Protein AF-X1SSG4-F1 (afdb_monomer)

Solvent-accessible surface area (backbone atoms only — not comparable to full-atom values): 4419 Å² total; per-residue (Å²): 130,87,85,50,60,24,89,92,46,70,54,21,35,38,70,60,45,44,47,42,38,72,71,61,65,46,53,67,66,56,48,59,76,54,56,50,33,48,38,83,53,58,61,63,41,47,78,72,65,51,53,82,92,67,53,62,68,77,36,75,48,73,64,53,64,45,98,85,74,45,79,109

Radius of gyration: 12.8 Å; Cα contacts (8 Å, |Δi|>4): 85; chains: 1; bounding box: 30×18×38 Å

Foldseek 3Di:
DPFAADPLGNQDTPVRVCCVCVVVVHDSVNCVLQVKGWDADLVVVVVVPHDPVPSDPRDIDGFDADPVRHTD

Secondary structure (DSSP, 8-state):
---PBPSS-TTSBHHHHHHHHTTT---HHHHHHTT-EEE-SHHHHHHTT--GGG--SSEEE---B-TTS-B-

Structure (mmCIF, N/CA/C/O backbone):
data_AF-X1SSG4-F1
#
_entry.id   AF-X1SSG4-F1
#
loop_
_atom_site.group_PDB
_atom_site.id
_atom_site.type_symbol
_atom_site.label_atom_id
_atom_site.label_alt_id
_atom_site.label_comp_id
_atom_site.label_asym_id
_atom_site.label_entity_id
_atom_site.label_seq_id
_atom_site.pdbx_PDB_ins_code
_atom_site.Cartn_x
_atom_site.Cartn_y
_atom_site.Cartn_z
_atom_site.occupancy
_atom_site.B_iso_or_equiv
_atom_site.auth_seq_id
_atom_site.auth_comp_id
_atom_site.auth_asym_id
_atom_site.auth_atom_id
_atom_site.pdbx_PDB_model_num
ATOM 1 N N . MET A 1 1 ? -6.787 1.716 -21.948 1.00 52.56 1 MET A N 1
ATOM 2 C CA . MET A 1 1 ? -7.775 2.297 -21.020 1.00 52.56 1 MET A CA 1
ATOM 3 C C . MET A 1 1 ? -7.006 3.217 -20.103 1.00 52.56 1 MET A C 1
ATOM 5 O O . MET A 1 1 ? -5.984 2.781 -19.590 1.00 52.56 1 MET A O 1
ATOM 9 N N . GLU A 1 2 ? -7.413 4.478 -19.981 1.00 63.00 2 GLU A N 1
ATOM 10 C CA . GLU A 1 2 ? -6.918 5.322 -18.891 1.00 63.00 2 GLU A CA 1
ATOM 11 C C . GLU A 1 2 ? -7.404 4.703 -17.581 1.00 63.00 2 GLU A C 1
ATOM 13 O O . GLU A 1 2 ? -8.602 4.482 -17.407 1.00 63.00 2 GLU A O 1
ATOM 18 N N . GLU A 1 3 ? -6.478 4.335 -16.699 1.00 74.94 3 GLU A N 1
ATOM 19 C CA . GLU A 1 3 ? -6.849 3.863 -15.371 1.00 74.94 3 GLU A CA 1
ATOM 20 C C . GLU A 1 3 ? -7.173 5.079 -14.502 1.00 74.94 3 GLU A C 1
ATOM 22 O O . GLU A 1 3 ? -6.298 5.868 -14.150 1.00 74.94 3 GLU A O 1
ATOM 27 N N . VAL A 1 4 ? -8.458 5.239 -14.198 1.00 92.31 4 VAL A N 1
ATOM 28 C CA . VAL A 1 4 ? -8.980 6.257 -13.285 1.00 92.31 4 VAL A CA 1
ATOM 29 C C . VAL A 1 4 ? -8.94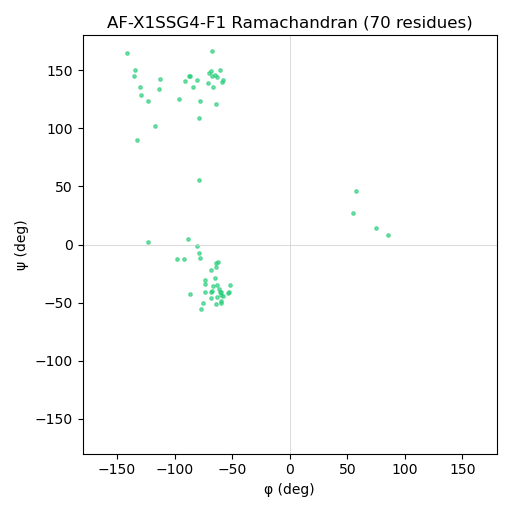3 5.754 -11.844 1.00 92.31 4 VAL A C 1
ATOM 31 O O . VAL A 1 4 ? -9.143 4.563 -11.581 1.00 92.31 4 VAL A O 1
ATOM 34 N N . PHE A 1 5 ? -8.689 6.662 -10.904 1.00 95.69 5 PHE A N 1
ATOM 35 C CA . PHE A 1 5 ? -8.763 6.375 -9.471 1.00 95.69 5 PHE A CA 1
ATOM 36 C C . PHE A 1 5 ? -10.216 6.157 -9.023 1.00 95.69 5 PHE A C 1
ATOM 38 O O . PHE A 1 5 ? -11.129 6.751 -9.591 1.00 95.69 5 PHE A O 1
ATOM 45 N N . SER A 1 6 ? -10.412 5.289 -8.028 1.00 96.69 6 SER A N 1
ATOM 46 C CA . SER A 1 6 ? -11.718 5.012 -7.412 1.00 96.69 6 SER A CA 1
ATOM 47 C C . SER A 1 6 ? -12.219 6.232 -6.633 1.00 96.69 6 SER A C 1
ATOM 49 O O . SER A 1 6 ? -11.434 6.947 -6.006 1.00 96.69 6 SER A O 1
ATOM 51 N N . GLU A 1 7 ? -13.535 6.451 -6.646 1.00 95.81 7 GLU A N 1
ATOM 52 C CA . GLU A 1 7 ? -14.179 7.503 -5.851 1.00 95.81 7 GLU A CA 1
ATOM 53 C C . GLU A 1 7 ? -14.214 7.135 -4.357 1.00 95.81 7 GLU A C 1
ATOM 55 O O . GLU A 1 7 ? -14.066 7.994 -3.486 1.00 95.81 7 GLU A O 1
ATOM 60 N N . GLU A 1 8 ? -14.361 5.847 -4.048 1.00 95.94 8 GLU A N 1
ATOM 61 C CA . GLU A 1 8 ? -14.448 5.302 -2.695 1.00 95.94 8 G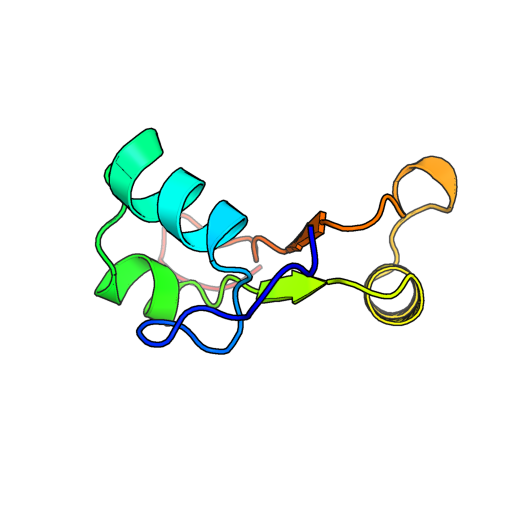LU A CA 1
ATOM 62 C C . GLU A 1 8 ? -13.095 5.308 -1.977 1.00 95.94 8 GLU A C 1
ATOM 64 O O . GLU A 1 8 ? -13.027 5.604 -0.777 1.00 95.94 8 GLU A O 1
ATOM 69 N N . ILE A 1 9 ? -12.027 4.967 -2.709 1.00 96.62 9 ILE A N 1
ATOM 70 C CA . ILE A 1 9 ? -10.641 4.938 -2.233 1.00 96.62 9 ILE A CA 1
ATOM 71 C C . ILE A 1 9 ? -9.743 5.652 -3.257 1.00 96.62 9 ILE A C 1
ATOM 73 O O . ILE A 1 9 ? -9.150 4.998 -4.117 1.00 96.62 9 ILE A O 1
ATOM 77 N N . PRO A 1 10 ? -9.541 6.978 -3.133 1.00 96.38 10 PRO A N 1
ATOM 78 C CA . PRO A 1 10 ? -8.757 7.760 -4.097 1.00 96.38 10 PR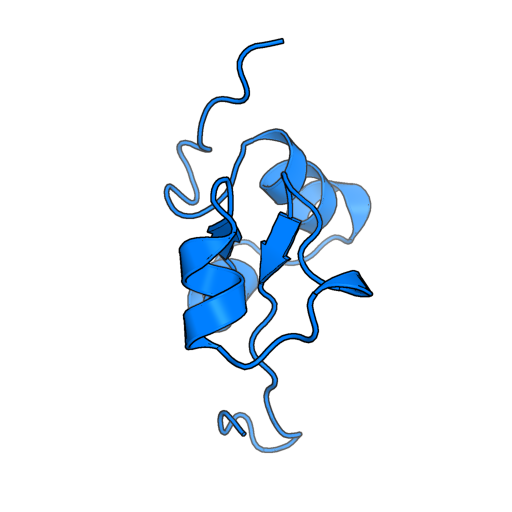O A CA 1
ATOM 79 C C . PRO A 1 10 ? -7.283 7.354 -4.222 1.00 96.38 10 PRO A C 1
ATOM 81 O O . PRO A 1 10 ? -6.609 7.741 -5.171 1.00 96.38 10 PRO A O 1
ATOM 84 N N . ALA A 1 11 ? -6.761 6.576 -3.267 1.00 96.69 11 ALA A N 1
ATOM 85 C CA . ALA A 1 11 ? -5.415 6.010 -3.334 1.00 96.69 11 ALA A CA 1
ATOM 86 C C . ALA A 1 11 ? -5.316 4.787 -4.267 1.00 96.69 11 ALA A C 1
ATOM 88 O O . ALA A 1 11 ? -4.209 4.343 -4.576 1.00 96.69 11 ALA A O 1
ATOM 89 N N . LEU A 1 12 ? -6.442 4.220 -4.713 1.00 97.50 12 LEU A N 1
ATOM 90 C CA . LEU A 1 12 ? -6.499 3.028 -5.552 1.00 97.50 12 LEU A CA 1
ATOM 91 C C . LEU A 1 12 ? -7.023 3.346 -6.951 1.00 97.50 12 LEU A C 1
ATOM 93 O O . LEU A 1 12 ? -7.956 4.124 -7.128 1.00 97.50 12 LEU A O 1
ATOM 97 N N . LEU A 1 13 ? -6.455 2.681 -7.954 1.00 97.50 13 LEU A N 1
ATOM 98 C CA . LEU A 1 13 ? -7.065 2.602 -9.278 1.00 97.50 13 LEU A CA 1
ATOM 99 C C . LEU A 1 13 ? -8.374 1.825 -9.174 1.00 97.50 13 LEU A C 1
ATOM 101 O O . LEU A 1 13 ? -8.475 0.877 -8.393 1.00 97.50 13 LEU A O 1
ATOM 105 N N . THR A 1 14 ? -9.355 2.202 -9.989 1.00 97.06 14 THR A N 1
ATOM 106 C CA . THR A 1 14 ? -10.688 1.581 -9.995 1.00 97.06 14 THR A CA 1
ATOM 107 C C . THR A 1 14 ? -10.593 0.064 -10.163 1.00 97.06 14 THR A C 1
ATOM 109 O O . THR A 1 14 ? -11.243 -0.685 -9.440 1.00 97.06 14 THR A O 1
ATOM 112 N N . THR A 1 15 ? -9.704 -0.398 -11.047 1.00 96.12 15 THR A N 1
ATOM 113 C CA . THR A 1 15 ? -9.439 -1.822 -11.298 1.00 96.12 15 THR A CA 1
ATOM 114 C C . THR A 1 15 ? -8.887 -2.540 -10.065 1.00 96.12 15 THR A C 1
ATOM 116 O O . THR A 1 15 ? -9.359 -3.620 -9.715 1.00 96.12 15 THR A O 1
ATOM 119 N N . HIS A 1 16 ? -7.925 -1.938 -9.363 1.00 97.00 16 HIS A N 1
ATOM 120 C CA . HIS A 1 16 ? -7.372 -2.489 -8.124 1.00 97.00 16 HIS A CA 1
ATOM 121 C C . HIS A 1 16 ? -8.395 -2.496 -6.980 1.00 97.00 16 HIS A C 1
ATOM 123 O O . HIS A 1 16 ? -8.471 -3.476 -6.240 1.00 97.00 16 HIS A O 1
ATOM 129 N N . PHE A 1 17 ? -9.203 -1.439 -6.843 1.00 97.56 17 PHE A N 1
ATOM 130 C CA . PHE A 1 17 ? -10.283 -1.391 -5.857 1.00 97.56 17 PHE A CA 1
ATOM 131 C C . PHE A 1 17 ? -11.297 -2.520 -6.088 1.00 97.56 17 PHE A C 1
ATOM 133 O O . PHE A 1 17 ? -11.578 -3.273 -5.160 1.00 97.56 17 PHE A O 1
ATOM 140 N N . GLN A 1 18 ? -11.758 -2.711 -7.326 1.00 97.06 18 GLN A N 1
ATOM 141 C CA . GLN A 1 18 ? -12.681 -3.795 -7.688 1.00 97.06 18 GLN A CA 1
ATOM 142 C C . GLN A 1 18 ? -12.086 -5.184 -7.413 1.00 97.06 18 GLN A C 1
ATOM 144 O O . GLN A 1 18 ? -12.767 -6.062 -6.890 1.00 97.06 18 GLN A O 1
ATOM 149 N N . GLN A 1 19 ? -10.798 -5.400 -7.698 1.00 96.88 19 GLN A N 1
ATOM 150 C CA . GLN A 1 19 ? -10.128 -6.673 -7.388 1.00 96.88 19 GLN A CA 1
ATOM 151 C C . GLN A 1 19 ? -10.103 -6.981 -5.882 1.00 96.88 19 GLN A C 1
ATOM 153 O O . GLN A 1 19 ? -10.265 -8.138 -5.483 1.00 96.88 19 GLN A O 1
ATOM 158 N N . LEU A 1 20 ? -9.909 -5.961 -5.044 1.00 97.38 20 LEU A N 1
ATOM 159 C CA . LEU A 1 20 ? -9.908 -6.105 -3.588 1.00 97.38 20 LEU A CA 1
ATOM 160 C C . LEU A 1 20 ? -11.326 -6.273 -3.027 1.00 97.38 20 LEU A C 1
ATOM 162 O O . LEU A 1 20 ? -11.575 -7.194 -2.249 1.00 97.38 20 LEU A O 1
ATOM 166 N N . HIS A 1 21 ? -12.244 -5.393 -3.419 1.00 97.88 21 HIS A N 1
ATOM 167 C CA . HIS A 1 21 ? -13.596 -5.344 -2.879 1.00 97.88 21 HIS A CA 1
ATOM 168 C C . HIS A 1 21 ? -14.482 -6.449 -3.457 1.00 97.88 21 HIS A C 1
ATOM 170 O O . HIS A 1 21 ? -15.005 -7.267 -2.709 1.00 97.88 21 HIS A O 1
ATOM 176 N N . ASP A 1 22 ? -14.597 -6.535 -4.781 1.00 97.19 22 ASP A N 1
ATOM 177 C CA . ASP A 1 22 ? -15.494 -7.489 -5.439 1.00 97.19 22 ASP A CA 1
ATOM 178 C C . ASP A 1 22 ? -14.807 -8.844 -5.636 1.00 97.19 22 ASP A C 1
ATOM 180 O O . ASP A 1 22 ? -15.396 -9.896 -5.392 1.00 97.19 22 ASP A O 1
ATOM 184 N N . GLY A 1 23 ? -13.535 -8.826 -6.050 1.00 97.12 23 GLY A N 1
ATOM 185 C CA . GLY A 1 23 ? -12.767 -10.041 -6.333 1.00 97.12 23 GLY A CA 1
ATOM 186 C C . GLY A 1 23 ? -12.340 -10.814 -5.083 1.00 97.12 23 GLY A C 1
ATOM 187 O O . GLY A 1 23 ? -12.220 -12.038 -5.136 1.00 97.12 23 GLY A O 1
ATOM 188 N N . SER A 1 24 ? -12.121 -10.116 -3.964 1.00 96.31 24 SER A N 1
ATOM 189 C CA . SER A 1 24 ? -11.612 -10.708 -2.716 1.00 96.31 24 SER A CA 1
ATOM 190 C C . SER A 1 24 ? -12.528 -10.481 -1.507 1.00 96.31 24 SER A C 1
ATOM 192 O O . SER A 1 24 ? -12.181 -10.906 -0.406 1.00 96.31 24 SER A O 1
ATOM 194 N N . ALA A 1 25 ? -13.687 -9.837 -1.695 1.00 97.38 25 ALA A N 1
ATOM 195 C CA . ALA A 1 25 ? -14.668 -9.542 -0.645 1.00 97.38 25 ALA A CA 1
ATOM 196 C C . ALA A 1 25 ? -14.098 -8.762 0.560 1.00 97.38 25 ALA A C 1
ATOM 198 O O . ALA A 1 25 ? -14.600 -8.883 1.682 1.00 97.38 25 ALA A O 1
ATOM 199 N N . ILE A 1 26 ? -13.039 -7.968 0.361 1.00 97.19 26 ILE A N 1
ATOM 200 C CA . ILE A 1 26 ? -12.449 -7.166 1.437 1.00 97.19 26 ILE A CA 1
ATOM 201 C C . ILE A 1 26 ? -13.331 -5.938 1.660 1.00 97.19 26 ILE A C 1
ATOM 203 O O . ILE A 1 26 ? -13.555 -5.142 0.750 1.00 97.19 26 ILE A O 1
ATOM 207 N N . ASN A 1 27 ? -13.807 -5.767 2.893 1.00 97.31 27 ASN A N 1
ATOM 208 C CA . ASN A 1 27 ? -14.617 -4.615 3.269 1.00 97.31 27 ASN A CA 1
ATOM 209 C C . ASN A 1 27 ? -13.851 -3.296 3.034 1.00 97.31 27 ASN A C 1
ATOM 211 O O . ASN A 1 27 ? -12.663 -3.194 3.343 1.00 97.31 27 ASN A O 1
ATOM 215 N N . ILE A 1 28 ? -14.550 -2.277 2.526 1.00 97.50 28 ILE A N 1
ATOM 216 C CA . ILE A 1 28 ? -13.994 -0.948 2.227 1.00 97.50 28 ILE A CA 1
ATOM 217 C C . ILE A 1 28 ? -13.270 -0.341 3.438 1.00 97.50 28 ILE A C 1
ATOM 219 O O . ILE A 1 28 ? -12.187 0.222 3.279 1.00 97.50 28 ILE A O 1
ATOM 223 N N . ASP A 1 29 ? -13.818 -0.478 4.644 1.00 97.12 29 ASP A N 1
ATOM 224 C CA . ASP A 1 29 ? -13.213 0.068 5.860 1.00 97.12 29 ASP A CA 1
ATOM 225 C C . ASP A 1 29 ? -11.889 -0.628 6.188 1.00 97.12 29 ASP A C 1
ATOM 227 O O . ASP A 1 29 ? -10.926 0.032 6.571 1.00 97.12 29 ASP A O 1
ATOM 231 N N . VAL A 1 30 ? -11.788 -1.934 5.919 1.00 95.62 30 VAL A N 1
ATOM 232 C CA . VAL A 1 30 ? -10.532 -2.685 6.054 1.00 95.62 30 VAL A CA 1
ATOM 233 C C . VAL A 1 30 ? -9.517 -2.241 4.999 1.00 9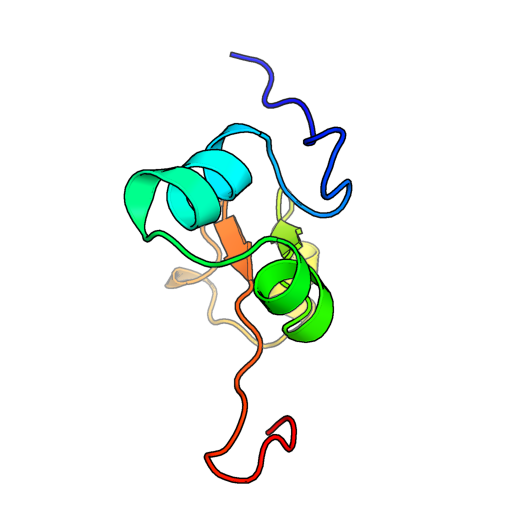5.62 30 VAL A C 1
ATOM 235 O O . VAL A 1 30 ? -8.344 -2.076 5.322 1.00 95.62 30 VAL A O 1
ATOM 238 N N . ILE A 1 31 ? -9.935 -1.997 3.752 1.00 96.69 31 ILE A N 1
ATOM 239 C CA . ILE A 1 31 ? -9.047 -1.469 2.698 1.00 96.69 31 ILE A CA 1
ATOM 240 C C . ILE A 1 31 ? -8.466 -0.108 3.118 1.00 96.69 31 ILE A C 1
ATOM 242 O O . ILE A 1 31 ? -7.263 0.123 2.959 1.00 96.69 31 ILE A O 1
ATOM 246 N N . LYS A 1 32 ? -9.302 0.772 3.691 1.00 95.56 32 LYS A N 1
ATOM 247 C CA . LYS A 1 32 ? -8.883 2.079 4.227 1.00 95.56 32 LYS A CA 1
ATOM 248 C C . LYS A 1 32 ? -7.918 1.923 5.396 1.00 95.56 32 LYS A C 1
ATOM 250 O O . LYS A 1 32 ? -6.847 2.524 5.378 1.00 95.56 32 LYS A O 1
ATOM 255 N N . GLU A 1 33 ? -8.283 1.110 6.384 1.00 94.19 33 GLU A N 1
ATOM 256 C CA . GLU A 1 33 ? -7.488 0.873 7.592 1.00 94.19 33 GLU A CA 1
ATOM 257 C C . GLU A 1 33 ? -6.109 0.296 7.254 1.00 94.19 33 GLU A C 1
ATOM 259 O O . GLU A 1 33 ? -5.101 0.720 7.813 1.00 94.19 33 GLU A O 1
ATOM 264 N N . ARG A 1 34 ? -6.047 -0.626 6.287 1.00 94.50 34 ARG A N 1
ATOM 265 C CA . ARG A 1 34 ? -4.802 -1.276 5.857 1.00 94.50 34 ARG A CA 1
ATOM 266 C C . ARG A 1 34 ? -3.948 -0.417 4.924 1.00 94.50 34 ARG A C 1
ATOM 268 O O . ARG A 1 34 ? -2.818 -0.815 4.639 1.00 94.50 34 ARG A O 1
ATOM 275 N N . GLN A 1 35 ? -4.469 0.730 4.482 1.00 95.50 35 GLN A N 1
ATOM 276 C CA . GLN A 1 35 ? -3.782 1.732 3.663 1.00 95.50 35 GLN A CA 1
ATOM 277 C C . GLN A 1 35 ? -3.234 1.176 2.339 1.00 95.50 35 GLN A C 1
ATOM 279 O O . GLN A 1 35 ? -2.086 1.426 1.968 1.00 95.50 35 GLN A O 1
ATOM 284 N N . TYR A 1 36 ? -4.050 0.404 1.618 1.00 96.88 36 TYR A N 1
ATOM 285 C CA . TYR A 1 36 ? -3.679 -0.060 0.280 1.00 96.88 36 TYR A CA 1
ATOM 286 C C . TYR A 1 36 ? -3.595 1.119 -0.696 1.00 96.88 36 TYR A C 1
ATOM 288 O O . TYR A 1 36 ? -4.480 1.973 -0.729 1.00 96.88 36 TYR A O 1
ATOM 296 N N . GLU A 1 37 ? -2.540 1.154 -1.512 1.00 96.31 37 GLU A N 1
ATOM 297 C CA . GLU A 1 37 ? -2.321 2.221 -2.494 1.00 96.31 37 GLU A CA 1
ATOM 298 C C . GLU A 1 37 ? -1.896 1.657 -3.850 1.00 96.31 37 GLU A C 1
ATOM 300 O O . GLU A 1 37 ? -1.176 0.664 -3.948 1.00 96.31 37 GLU A O 1
ATOM 305 N N . SER A 1 38 ? -2.334 2.297 -4.927 1.00 97.00 38 SER A N 1
ATOM 306 C CA . SER A 1 38 ? -1.859 2.001 -6.273 1.00 97.00 38 SER A CA 1
ATOM 307 C C . SER A 1 38 ? -0.619 2.820 -6.590 1.00 97.00 38 SER A C 1
ATOM 309 O O . SER A 1 38 ? -0.495 3.982 -6.210 1.00 97.00 38 SER A O 1
ATOM 311 N N . THR A 1 39 ? 0.297 2.229 -7.347 1.00 95.25 39 THR A N 1
ATOM 312 C CA . THR A 1 39 ? 1.493 2.908 -7.825 1.00 95.25 39 THR A CA 1
ATOM 313 C C . THR A 1 39 ? 1.580 2.854 -9.343 1.00 95.25 39 THR A C 1
ATOM 315 O O . THR A 1 39 ? 1.582 1.791 -9.966 1.00 95.25 39 THR A O 1
ATOM 318 N N . LEU A 1 40 ? 1.662 4.040 -9.944 1.00 92.81 40 LEU A N 1
ATOM 319 C CA . LEU A 1 40 ? 1.829 4.229 -11.387 1.00 92.81 40 LEU A CA 1
ATOM 320 C C . LEU A 1 40 ? 3.296 4.473 -11.771 1.00 92.81 40 LEU A C 1
ATOM 322 O O . LEU A 1 40 ? 3.657 4.435 -12.944 1.00 92.81 40 LEU A O 1
ATOM 326 N N . GLY A 1 41 ? 4.160 4.729 -10.784 1.00 90.62 41 GLY A N 1
ATOM 327 C CA . GLY A 1 41 ? 5.534 5.168 -10.994 1.00 90.62 41 GLY A CA 1
ATOM 328 C C . GLY A 1 41 ? 6.541 4.341 -10.207 1.00 90.62 41 GLY A C 1
ATOM 329 O O . GLY A 1 41 ? 6.405 4.117 -9.007 1.00 90.62 41 GLY A O 1
ATOM 330 N N . LYS A 1 42 ? 7.641 3.967 -10.864 1.00 93.81 42 LYS A N 1
ATOM 331 C CA . LYS A 1 42 ? 8.714 3.163 -10.251 1.00 93.81 42 LYS A CA 1
ATOM 332 C C . LYS A 1 42 ? 9.438 3.865 -9.097 1.00 93.81 42 LYS A C 1
ATOM 334 O O . LYS A 1 42 ? 10.139 3.193 -8.340 1.00 93.81 42 LYS A O 1
ATOM 339 N N . LYS A 1 43 ? 9.299 5.190 -8.958 1.00 93.75 43 LYS A N 1
ATOM 340 C CA . LYS A 1 43 ? 9.923 5.958 -7.873 1.00 93.75 43 LYS A CA 1
ATOM 341 C C . LYS A 1 43 ? 9.456 5.460 -6.506 1.00 93.75 43 LYS A C 1
ATOM 343 O O . LYS A 1 43 ? 10.301 5.112 -5.695 1.00 93.75 43 LYS A O 1
ATOM 348 N N . ARG A 1 44 ? 8.143 5.320 -6.294 1.00 93.56 44 ARG A N 1
ATOM 349 C CA . ARG A 1 44 ? 7.585 4.841 -5.020 1.00 93.56 44 ARG A CA 1
ATOM 350 C C . ARG A 1 44 ? 8.115 3.454 -4.654 1.00 93.56 44 ARG A C 1
ATOM 352 O O . ARG A 1 44 ? 8.564 3.252 -3.536 1.00 93.56 44 ARG A O 1
ATOM 359 N N . LEU A 1 45 ? 8.156 2.537 -5.621 1.00 95.38 45 LEU A N 1
ATOM 360 C CA . LEU A 1 45 ? 8.729 1.199 -5.434 1.00 95.38 45 LEU A CA 1
ATOM 361 C C . LEU A 1 45 ? 10.234 1.245 -5.120 1.00 95.38 45 LEU A C 1
ATOM 363 O O . LEU A 1 45 ? 10.735 0.444 -4.342 1.00 95.38 45 LEU A O 1
ATOM 367 N N . THR A 1 46 ? 10.966 2.191 -5.707 1.00 96.06 46 THR A N 1
ATOM 368 C CA . THR A 1 46 ? 12.391 2.393 -5.407 1.00 96.06 46 THR A CA 1
ATOM 369 C C . THR A 1 46 ? 12.592 2.920 -3.989 1.00 96.06 46 THR A C 1
ATOM 371 O O . THR A 1 46 ? 13.431 2.388 -3.271 1.00 96.06 46 THR A O 1
ATOM 374 N N . ASP A 1 47 ? 11.803 3.916 -3.583 1.00 94.69 47 ASP A N 1
ATOM 375 C CA . ASP A 1 47 ? 11.873 4.537 -2.256 1.00 94.69 47 ASP A CA 1
ATOM 376 C C . ASP A 1 47 ? 11.487 3.535 -1.144 1.00 94.69 47 ASP A C 1
ATOM 378 O O . ASP A 1 47 ? 12.018 3.604 -0.041 1.00 94.69 47 ASP A O 1
ATOM 382 N N . LEU A 1 48 ? 10.624 2.558 -1.454 1.00 93.75 48 LEU A N 1
ATOM 383 C CA . LEU A 1 48 ? 10.277 1.426 -0.580 1.00 93.75 48 LEU A CA 1
ATOM 384 C C . LEU A 1 48 ? 11.313 0.281 -0.593 1.00 93.75 48 LEU A C 1
ATOM 386 O O . LEU A 1 48 ? 11.135 -0.714 0.102 1.00 93.75 48 LEU A O 1
ATOM 390 N N . GLY A 1 49 ? 12.383 0.388 -1.386 1.00 95.56 49 GLY A N 1
ATOM 391 C CA . GLY A 1 49 ? 13.475 -0.589 -1.404 1.00 95.56 49 GLY A CA 1
ATOM 392 C C . GLY A 1 49 ? 13.268 -1.809 -2.310 1.00 95.56 49 GLY A C 1
ATOM 393 O O . GLY A 1 49 ? 14.101 -2.712 -2.289 1.00 95.56 49 GLY A O 1
ATOM 394 N N . PHE A 1 50 ? 12.225 -1.847 -3.150 1.00 94.94 50 PHE A N 1
ATOM 395 C CA . PHE A 1 50 ? 12.007 -2.973 -4.067 1.00 94.94 50 PHE A CA 1
ATOM 396 C C . PHE A 1 50 ? 13.141 -3.111 -5.090 1.00 94.94 50 PHE A C 1
ATOM 398 O O . PHE A 1 50 ? 13.656 -2.128 -5.643 1.00 94.94 50 PHE A O 1
ATOM 405 N N . ASN A 1 51 ? 13.480 -4.350 -5.429 1.00 96.31 51 ASN A N 1
ATOM 406 C CA . ASN A 1 51 ? 14.508 -4.694 -6.407 1.00 96.31 51 ASN A CA 1
ATOM 407 C C . ASN A 1 51 ? 14.035 -4.289 -7.817 1.00 96.31 51 ASN A C 1
ATOM 409 O O . ASN A 1 51 ? 12.839 -4.381 -8.091 1.00 96.31 51 ASN A O 1
ATOM 413 N N . PRO A 1 52 ? 14.917 -3.922 -8.769 1.00 95.00 52 PRO A N 1
ATOM 414 C CA . PRO A 1 52 ? 14.498 -3.514 -10.117 1.00 95.00 52 PRO A CA 1
ATOM 415 C C . PRO A 1 52 ? 13.558 -4.501 -10.833 1.00 95.00 52 PRO A C 1
ATOM 417 O O . PRO A 1 52 ? 12.638 -4.070 -11.524 1.00 95.00 52 PRO A O 1
ATOM 420 N N . SER A 1 53 ? 13.734 -5.810 -10.621 1.00 95.19 53 SER A N 1
ATOM 421 C CA . SER A 1 53 ? 12.877 -6.868 -11.179 1.00 95.19 53 SER A CA 1
ATOM 422 C C . SER A 1 53 ? 11.453 -6.897 -10.601 1.00 95.19 53 SER A C 1
ATOM 424 O O . SER A 1 53 ? 10.541 -7.411 -11.252 1.00 95.19 53 SER A O 1
ATOM 426 N N . GLN A 1 54 ? 11.250 -6.334 -9.407 1.00 92.88 54 GLN A N 1
ATOM 427 C CA . GLN A 1 54 ? 9.962 -6.252 -8.711 1.00 92.88 54 GLN A CA 1
ATOM 428 C C . GLN A 1 54 ? 9.202 -4.951 -9.017 1.00 92.88 54 GLN A C 1
ATOM 430 O O . GLN A 1 54 ? 8.014 -4.863 -8.725 1.00 92.88 54 GLN A O 1
ATOM 435 N N . ARG A 1 55 ? 9.843 -3.943 -9.631 1.00 94.38 55 ARG A N 1
ATOM 436 C CA . ARG A 1 55 ? 9.249 -2.611 -9.880 1.00 94.38 55 ARG A CA 1
ATOM 437 C C . ARG A 1 55 ? 8.290 -2.593 -11.083 1.00 94.38 55 ARG A C 1
ATOM 439 O O . ARG A 1 55 ? 8.498 -1.835 -12.038 1.00 94.38 55 ARG A O 1
ATOM 446 N N . ARG A 1 56 ? 7.281 -3.467 -11.072 1.00 93.31 56 ARG A N 1
ATOM 447 C CA . ARG A 1 56 ? 6.239 -3.560 -12.108 1.00 93.31 56 ARG A CA 1
ATOM 448 C C . ARG A 1 56 ? 5.176 -2.484 -11.887 1.00 93.31 56 ARG A C 1
ATOM 450 O O . ARG A 1 56 ? 4.843 -2.176 -10.748 1.00 93.31 56 ARG A O 1
ATOM 457 N N . ILE A 1 57 ? 4.690 -1.906 -12.983 1.00 93.75 57 ILE A N 1
ATOM 458 C CA . ILE A 1 57 ? 3.647 -0.874 -12.989 1.00 93.75 57 ILE A CA 1
ATOM 459 C C . ILE A 1 57 ? 2.600 -1.192 -14.075 1.00 93.75 57 ILE A C 1
ATOM 461 O O . ILE A 1 57 ? 2.991 -1.761 -15.101 1.00 93.75 57 ILE A O 1
ATOM 465 N N . PRO A 1 58 ? 1.326 -0.798 -13.895 1.00 93.31 58 PRO A N 1
ATOM 466 C CA . PRO A 1 58 ? 0.736 -0.365 -12.624 1.00 93.31 58 PRO A CA 1
ATOM 467 C C . PRO A 1 58 ? 0.807 -1.496 -11.583 1.00 93.31 58 PRO A C 1
ATOM 469 O O . PRO A 1 58 ? 0.877 -2.675 -11.930 1.00 93.31 58 PRO A O 1
ATOM 472 N N . GLY A 1 59 ? 0.899 -1.132 -10.308 1.00 93.62 59 GLY A N 1
ATOM 473 C CA . GLY A 1 59 ? 0.998 -2.095 -9.212 1.00 93.62 59 GLY A CA 1
ATOM 474 C C . GLY A 1 59 ? 0.207 -1.647 -7.994 1.00 93.62 59 GLY A C 1
ATOM 475 O O . GLY A 1 59 ? -0.163 -0.478 -7.887 1.00 93.62 59 GLY A O 1
ATOM 476 N N . ILE A 1 60 ? -0.023 -2.574 -7.069 1.00 95.19 60 ILE A N 1
ATOM 477 C CA . ILE A 1 60 ? -0.646 -2.300 -5.776 1.00 95.19 60 ILE A CA 1
ATOM 478 C C . ILE A 1 60 ? 0.367 -2.522 -4.652 1.00 95.19 60 ILE A C 1
ATOM 480 O O . ILE A 1 60 ? 1.097 -3.515 -4.642 1.00 95.19 60 ILE A O 1
ATOM 484 N N . ILE A 1 61 ? 0.431 -1.579 -3.720 1.00 95.50 61 ILE A N 1
ATOM 485 C CA . ILE A 1 61 ? 1.198 -1.679 -2.483 1.00 95.50 61 ILE A CA 1
ATOM 486 C C . ILE A 1 61 ? 0.249 -2.145 -1.389 1.00 95.50 61 ILE A C 1
ATOM 488 O O . ILE A 1 61 ? -0.783 -1.524 -1.131 1.00 95.50 61 ILE A O 1
ATOM 492 N N . ILE A 1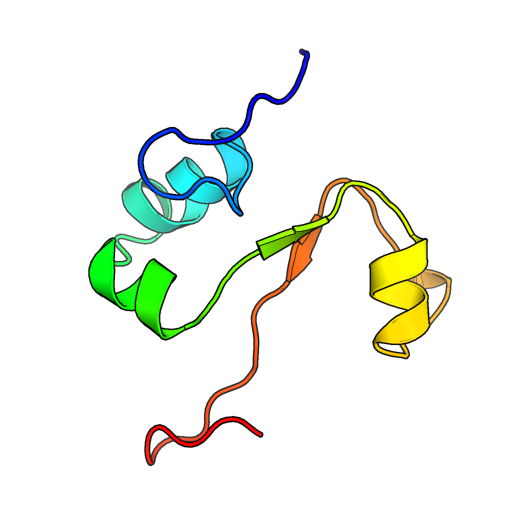 62 ? 0.632 -3.236 -0.739 1.00 93.94 62 ILE A N 1
ATOM 493 C CA . ILE A 1 62 ? -0.085 -3.826 0.386 1.00 93.94 62 ILE A CA 1
ATOM 494 C C . ILE A 1 62 ? 0.861 -3.741 1.587 1.00 93.94 62 ILE A C 1
ATOM 496 O O . ILE A 1 62 ? 1.806 -4.533 1.654 1.00 93.94 62 ILE A O 1
ATOM 500 N N . PRO A 1 63 ? 0.669 -2.779 2.511 1.00 93.94 63 PRO A N 1
ATOM 501 C CA . PRO A 1 63 ? 1.434 -2.733 3.747 1.00 93.94 63 PRO A CA 1
ATOM 502 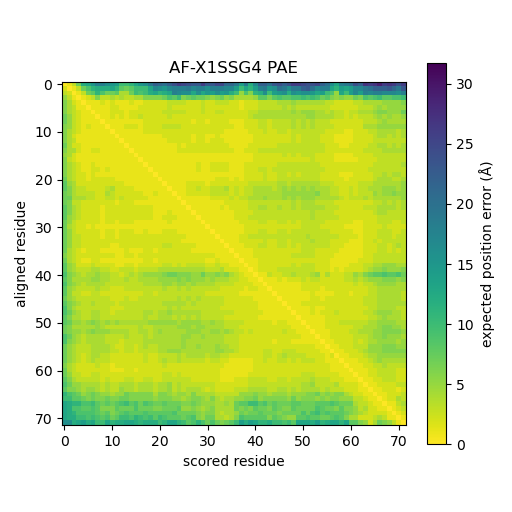C C . PRO A 1 63 ? 1.264 -4.029 4.541 1.00 93.94 63 PRO A C 1
ATOM 504 O O . PRO A 1 63 ? 0.174 -4.608 4.590 1.00 93.94 63 PRO A O 1
ATOM 507 N N . LEU A 1 64 ? 2.348 -4.494 5.159 1.00 91.69 64 LEU A N 1
ATOM 508 C CA . LEU A 1 64 ? 2.313 -5.671 6.014 1.00 91.69 64 LEU A CA 1
ATOM 509 C C . LEU A 1 64 ? 1.860 -5.277 7.418 1.00 91.69 64 LEU A C 1
ATOM 511 O O . LEU A 1 64 ? 2.319 -4.298 7.999 1.00 91.69 64 LEU A O 1
ATOM 515 N N . TRP A 1 65 ? 0.961 -6.084 7.962 1.00 90.69 65 TRP A N 1
ATOM 516 C CA . TRP A 1 65 ? 0.383 -5.902 9.284 1.00 90.69 65 TRP A CA 1
ATOM 517 C C . TRP A 1 65 ? 0.512 -7.218 10.045 1.00 90.69 65 TRP A C 1
ATOM 519 O O . TRP A 1 65 ? 0.127 -8.275 9.538 1.00 90.69 65 TRP A O 1
ATOM 529 N N . GLY A 1 66 ? 1.049 -7.155 11.257 1.00 90.38 66 GLY A N 1
ATOM 530 C CA . GLY A 1 66 ? 1.157 -8.280 12.170 1.00 90.38 66 GLY A CA 1
ATOM 531 C C . GLY A 1 66 ? -0.200 -8.760 12.677 1.00 90.38 66 GLY A C 1
ATOM 532 O O . GLY A 1 66 ? -1.223 -8.083 12.571 1.00 90.38 66 GLY A O 1
ATOM 533 N N . VAL A 1 67 ? -0.204 -9.944 13.291 1.00 89.06 67 VAL A N 1
ATOM 534 C CA . VAL A 1 67 ? -1.418 -10.570 13.851 1.00 89.06 67 VAL A CA 1
ATOM 535 C C . VAL A 1 67 ? -2.039 -9.771 15.001 1.00 89.06 67 VAL A C 1
ATOM 537 O O . VAL A 1 67 ? -3.206 -9.956 15.321 1.00 89.06 67 VAL A O 1
ATOM 540 N N . ASN A 1 68 ? -1.262 -8.876 15.611 1.00 91.31 68 ASN A N 1
ATOM 541 C CA . ASN A 1 68 ? -1.695 -7.950 16.654 1.00 91.31 68 ASN A CA 1
ATOM 542 C C . ASN A 1 68 ? -2.236 -6.618 16.097 1.00 91.31 68 ASN A C 1
ATOM 544 O O . ASN A 1 68 ? -2.507 -5.711 16.879 1.00 91.31 68 ASN A O 1
ATOM 548 N N . GLY A 1 69 ? -2.349 -6.475 14.773 1.00 83.25 69 GLY A N 1
ATOM 549 C CA . GLY A 1 69 ? -2.798 -5.240 14.133 1.00 83.25 69 GLY A CA 1
ATOM 550 C C . GLY A 1 69 ? -1.752 -4.124 14.116 1.00 83.25 69 GLY A C 1
ATOM 551 O O . GLY A 1 69 ? -2.104 -2.984 13.848 1.00 83.25 69 GLY A O 1
ATOM 552 N N . GLN A 1 70 ? -0.476 -4.414 14.391 1.00 88.25 70 GLN A N 1
ATOM 553 C CA . GLN A 1 70 ? 0.608 -3.442 14.226 1.00 88.25 70 GLN A CA 1
ATOM 554 C C . GLN A 1 70 ? 1.209 -3.537 12.827 1.00 88.25 70 GLN A C 1
ATOM 556 O O . GLN A 1 70 ? 1.392 -4.633 12.300 1.00 88.25 70 GLN A O 1
ATOM 561 N N . GLN A 1 71 ? 1.540 -2.396 12.232 1.00 84.75 71 GLN A N 1
ATOM 562 C CA . GLN A 1 71 ? 2.281 -2.360 10.977 1.00 84.75 71 GL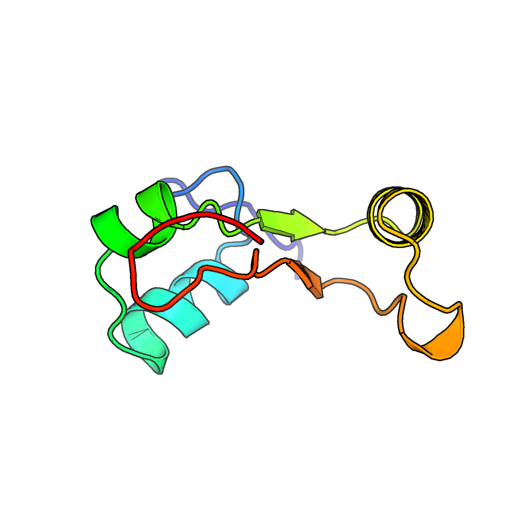N A CA 1
ATOM 563 C C . GLN A 1 71 ? 3.735 -2.804 11.213 1.00 84.75 71 GLN A C 1
ATOM 565 O O . GLN A 1 71 ? 4.327 -2.441 12.233 1.00 84.75 71 GLN A O 1
ATOM 570 N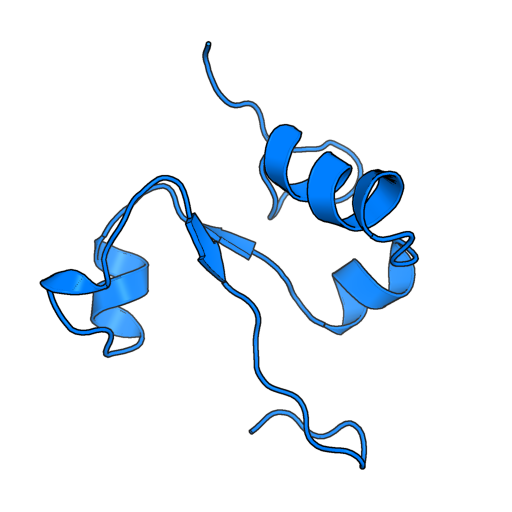 N . ILE A 1 72 ? 4.276 -3.607 10.293 1.00 77.62 72 ILE A N 1
ATOM 571 C CA . ILE A 1 72 ? 5.648 -4.146 10.340 1.00 77.62 72 ILE A CA 1
ATOM 572 C C . ILE A 1 72 ? 6.525 -3.423 9.321 1.00 77.62 72 ILE A C 1
ATOM 574 O O . ILE A 1 72 ? 6.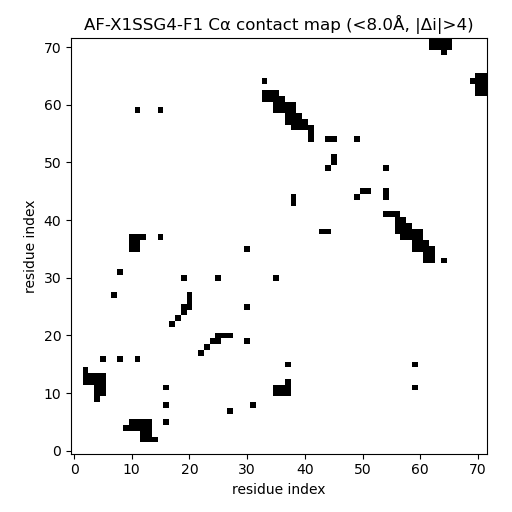041 -3.212 8.184 1.00 77.62 72 ILE A O 1
#

Nearest PDB structures (foldseek):
  5a8d-assembly1_A  TM=3.728E-01  e=2.669E+00  Acetivibrio thermocellus

Organism: NCBI:txid412755

pLDDT: mean 93.21, std 7.32, range [52.56, 97.88]

Sequence (72 aa):
MEEVFSEEIPALLTTHFQQLHDGSAINIDVIKERQYESTLGKKRLTDLGFNPSQRRIPGIIIPLWGVNGQQI

Mean predicted aligned error: 3.54 Å